Protein AF-A0A4Z2BUG1-F1 (afdb_monomer_lite)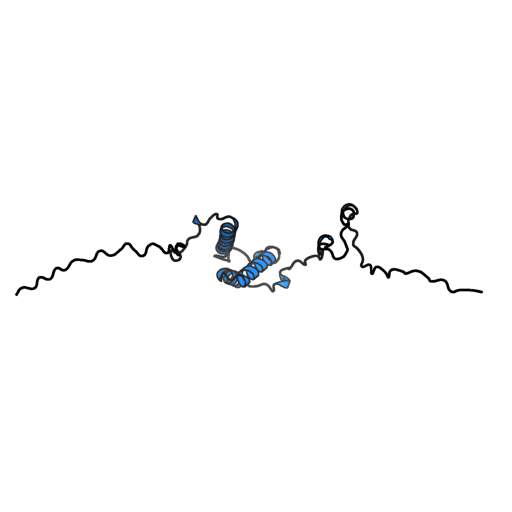

pLDDT: mean 73.71, std 22.94, range [34.16, 97.62]

Structure (mmCIF, N/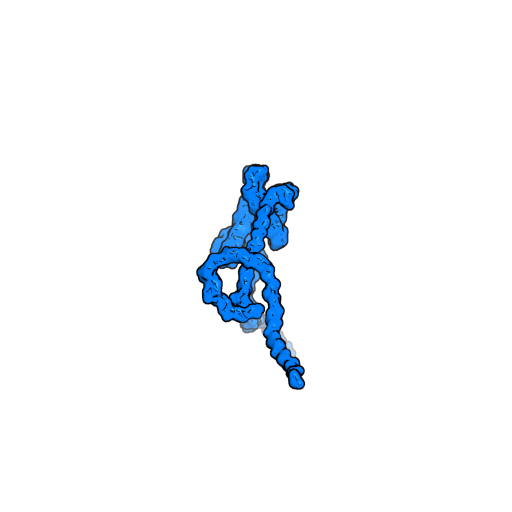CA/C/O backbone):
data_AF-A0A4Z2BUG1-F1
#
_entry.id   AF-A0A4Z2BUG1-F1
#
loop_
_atom_site.group_PDB
_atom_site.id
_atom_site.type_symbol
_atom_site.label_atom_id
_atom_site.label_alt_id
_atom_site.label_comp_id
_atom_site.label_asym_id
_atom_site.label_entity_id
_atom_site.label_seq_id
_atom_site.pdbx_PDB_ins_code
_atom_site.Cartn_x
_atom_site.Cartn_y
_atom_site.Cartn_z
_atom_site.occupancy
_atom_site.B_iso_or_equiv
_atom_site.auth_seq_id
_atom_site.auth_comp_id
_atom_site.auth_asym_id
_atom_site.auth_atom_id
_atom_site.pdbx_PDB_model_num
ATOM 1 N N . MET A 1 1 ? 19.224 -32.340 -79.503 1.00 49.22 1 MET A N 1
ATOM 2 C CA . MET A 1 1 ? 19.010 -32.907 -78.150 1.00 49.22 1 MET A CA 1
ATOM 3 C C . MET A 1 1 ? 19.563 -31.963 -77.090 1.00 49.22 1 MET A C 1
ATOM 5 O O . MET A 1 1 ? 20.772 -31.785 -77.043 1.00 49.22 1 MET A O 1
ATOM 9 N N . LYS A 1 2 ? 18.698 -31.380 -76.250 1.00 43.97 2 LYS A N 1
ATOM 10 C CA . LYS A 1 2 ? 18.945 -31.115 -74.818 1.00 43.97 2 LYS A CA 1
ATOM 11 C C . LYS A 1 2 ? 17.655 -30.562 -74.206 1.00 43.97 2 LYS A C 1
ATOM 13 O O . LYS A 1 2 ? 17.237 -29.458 -74.526 1.00 43.97 2 LYS A O 1
ATOM 18 N N . MET A 1 3 ? 16.998 -31.390 -73.400 1.00 58.94 3 MET A N 1
ATOM 19 C CA . MET A 1 3 ? 15.788 -31.048 -72.651 1.00 58.94 3 MET A CA 1
ATOM 20 C C . MET A 1 3 ? 16.133 -30.144 -71.453 1.00 58.94 3 MET A C 1
ATOM 22 O O . MET A 1 3 ? 17.222 -30.299 -70.887 1.00 58.94 3 MET A O 1
ATOM 26 N N . PRO A 1 4 ? 15.230 -29.253 -71.008 1.00 45.47 4 PRO A N 1
ATOM 27 C CA . PRO A 1 4 ? 15.380 -28.548 -69.740 1.00 45.47 4 PRO A CA 1
ATOM 28 C C . PRO A 1 4 ? 15.064 -29.497 -68.572 1.00 45.47 4 PRO A C 1
ATOM 30 O O . PRO A 1 4 ? 14.070 -30.220 -68.606 1.00 45.47 4 PRO A O 1
ATOM 33 N N . LYS A 1 5 ? 15.903 -29.500 -67.529 1.00 53.56 5 LYS A N 1
ATOM 34 C CA . LYS A 1 5 ? 15.628 -30.209 -66.266 1.00 53.56 5 LYS A CA 1
ATOM 35 C C . LYS A 1 5 ? 14.763 -29.328 -65.347 1.00 53.56 5 LYS A C 1
ATOM 37 O O . LYS A 1 5 ? 15.105 -28.156 -65.185 1.00 53.56 5 LYS A O 1
ATOM 42 N N . PRO A 1 6 ? 13.715 -29.863 -64.695 1.00 41.25 6 PRO A N 1
ATOM 43 C CA . PRO A 1 6 ? 12.959 -29.139 -63.678 1.00 41.25 6 PRO A CA 1
ATOM 44 C C . PRO A 1 6 ? 13.784 -29.069 -62.386 1.00 41.25 6 PRO A C 1
ATOM 46 O O . PRO A 1 6 ? 14.209 -30.097 -61.854 1.00 41.25 6 PRO A O 1
ATOM 49 N N . ARG A 1 7 ? 14.060 -27.856 -61.892 1.00 34.16 7 ARG A N 1
ATOM 50 C CA . ARG A 1 7 ? 14.752 -27.653 -60.613 1.00 34.16 7 ARG A CA 1
ATOM 51 C C . ARG A 1 7 ? 13.721 -27.564 -59.490 1.00 34.16 7 ARG A C 1
ATOM 53 O O . ARG A 1 7 ? 12.755 -26.817 -59.579 1.00 34.16 7 ARG A O 1
ATOM 60 N N . MET A 1 8 ? 13.976 -28.372 -58.470 1.00 40.25 8 MET A N 1
ATOM 61 C CA . MET A 1 8 ? 13.197 -28.586 -57.257 1.00 40.25 8 MET A CA 1
ATOM 62 C C . MET A 1 8 ? 12.857 -27.300 -56.493 1.00 40.25 8 MET A C 1
ATOM 64 O O . MET A 1 8 ? 13.646 -26.356 -56.433 1.00 40.25 8 MET A O 1
ATOM 68 N N . THR A 1 9 ? 11.685 -27.352 -55.864 1.00 41.44 9 THR A N 1
ATOM 69 C CA . THR A 1 9 ? 11.171 -26.523 -54.773 1.00 41.44 9 THR A CA 1
ATOM 70 C C . THR A 1 9 ? 12.261 -26.210 -53.745 1.00 41.44 9 THR A C 1
ATOM 72 O O . THR A 1 9 ? 12.867 -27.125 -53.192 1.00 41.44 9 THR A O 1
ATOM 75 N N . MET A 1 10 ? 12.491 -24.928 -53.456 1.00 39.75 10 MET A N 1
ATOM 76 C CA . MET A 1 10 ? 13.259 -24.499 -52.287 1.00 39.75 10 MET A CA 1
ATOM 77 C C . MET A 1 10 ? 12.334 -23.731 -51.351 1.00 39.75 10 MET A C 1
ATOM 79 O O . MET A 1 10 ? 11.769 -22.700 -51.709 1.00 39.75 10 MET A O 1
ATOM 83 N N . MET A 1 11 ? 12.186 -24.298 -50.157 1.00 40.59 11 MET A N 1
ATOM 84 C CA . MET A 1 11 ? 11.547 -23.721 -48.986 1.00 40.59 11 MET A CA 1
ATOM 85 C C . MET A 1 11 ? 12.215 -22.382 -48.651 1.00 40.59 11 MET A C 1
ATOM 87 O O . MET A 1 11 ? 13.420 -22.323 -48.404 1.00 40.59 11 MET A O 1
ATOM 91 N N . GLY A 1 12 ? 11.435 -21.303 -48.686 1.00 35.06 12 GLY A N 1
ATOM 92 C CA . GLY A 1 12 ? 11.881 -19.959 -48.340 1.00 35.06 12 GLY A CA 1
ATOM 93 C C . GLY A 1 12 ? 11.946 -19.764 -46.829 1.00 35.06 12 GLY A C 1
ATOM 94 O O . GLY A 1 12 ? 10.922 -19.590 -46.182 1.00 35.06 12 GLY A O 1
ATOM 95 N N . SER A 1 13 ? 13.174 -19.813 -46.318 1.00 42.34 13 SER A N 1
ATOM 96 C CA . SER A 1 13 ? 13.767 -18.969 -45.275 1.00 42.34 13 SER A CA 1
ATOM 97 C C . SER A 1 13 ? 12.957 -18.619 -44.019 1.00 42.34 13 SER A C 1
ATOM 99 O O . SER A 1 13 ? 12.151 -17.693 -43.992 1.00 42.34 13 SER A O 1
ATOM 101 N N . GLN A 1 14 ? 13.369 -19.275 -42.928 1.00 45.38 14 GLN A N 1
ATOM 102 C CA . GLN A 1 14 ? 13.465 -18.707 -41.581 1.00 45.38 14 GLN A CA 1
ATOM 103 C C . GLN A 1 14 ? 13.863 -17.221 -41.616 1.00 45.38 14 GLN A C 1
ATOM 105 O O . GLN A 1 14 ? 14.990 -16.883 -41.979 1.00 45.38 14 GLN A O 1
ATOM 110 N N . ALA A 1 15 ? 12.971 -16.349 -41.151 1.00 35.56 15 ALA A N 1
ATOM 111 C CA . ALA A 1 15 ? 13.359 -15.066 -40.585 1.00 35.56 15 ALA A CA 1
ATOM 112 C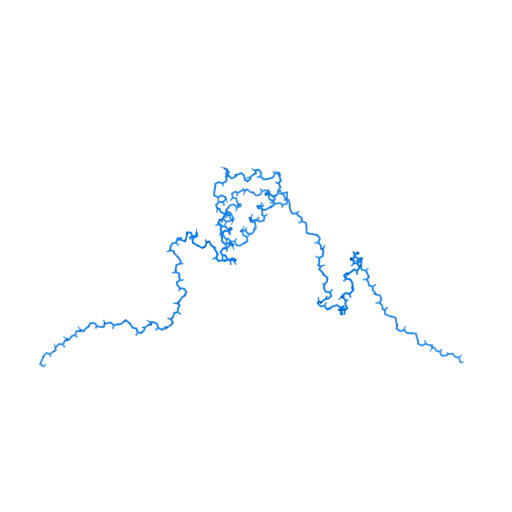 C . ALA A 1 15 ? 13.664 -15.299 -39.098 1.00 35.56 15 ALA A C 1
ATOM 114 O O . ALA A 1 15 ? 12.771 -15.329 -38.253 1.00 35.56 15 ALA A O 1
ATOM 115 N N . GLY A 1 16 ? 14.939 -15.558 -38.804 1.00 37.88 16 GLY A N 1
ATOM 116 C CA . GLY A 1 16 ? 15.456 -15.665 -37.447 1.00 37.88 16 GLY A CA 1
ATOM 117 C C . GLY A 1 16 ? 15.574 -14.287 -36.798 1.00 37.88 16 GLY A C 1
ATOM 118 O O . GLY A 1 16 ? 16.419 -13.486 -37.187 1.00 37.88 16 GLY A O 1
ATOM 119 N N . GLY A 1 17 ? 14.751 -14.028 -35.783 1.00 41.81 17 GLY A N 1
ATOM 120 C CA . GLY A 1 17 ? 15.121 -13.114 -34.700 1.00 41.81 17 GLY A CA 1
ATOM 121 C C . GLY A 1 17 ? 16.072 -13.829 -33.730 1.00 41.81 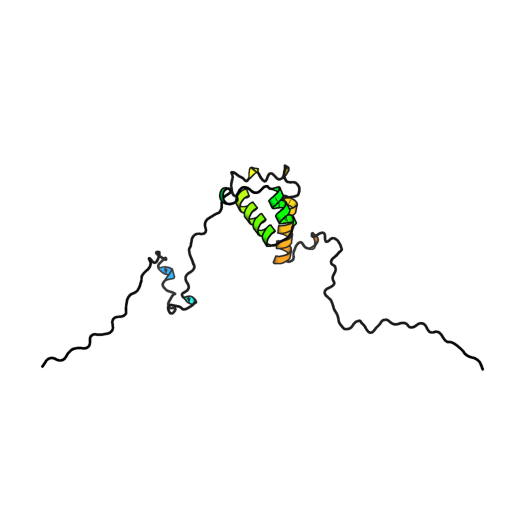17 GLY A C 1
ATOM 122 O O . GLY A 1 17 ? 16.056 -15.064 -33.682 1.00 41.81 17 GLY A O 1
ATOM 123 N N . PRO A 1 18 ? 16.921 -13.110 -32.971 1.00 41.28 18 PRO A N 1
ATOM 124 C CA . PRO A 1 18 ? 17.906 -13.736 -32.103 1.00 41.28 18 PRO A CA 1
ATOM 125 C C . PRO A 1 18 ? 17.177 -14.472 -30.979 1.00 41.28 18 PRO A C 1
ATOM 127 O O . PRO A 1 18 ? 16.697 -13.877 -30.017 1.00 41.28 18 PRO A O 1
ATOM 130 N N . LEU A 1 19 ? 17.080 -15.793 -31.126 1.00 45.31 19 LEU A N 1
ATOM 131 C CA . LEU A 1 19 ? 16.708 -16.696 -30.054 1.00 45.31 19 LEU A CA 1
ATOM 132 C C . LEU A 1 19 ? 17.768 -16.526 -28.967 1.00 45.31 19 LEU A C 1
ATOM 134 O O . LEU A 1 19 ? 18.886 -17.029 -29.098 1.00 45.31 19 LEU A O 1
ATOM 138 N N . GLY A 1 20 ? 17.418 -15.793 -27.907 1.00 49.62 20 GLY A N 1
ATOM 139 C CA . GLY A 1 20 ? 18.156 -15.834 -26.654 1.00 49.62 20 GLY A CA 1
ATOM 140 C C . GLY A 1 20 ? 18.468 -17.292 -26.324 1.00 49.62 20 GLY A C 1
ATOM 141 O O . GLY A 1 20 ? 17.641 -18.180 -26.547 1.00 49.62 20 GLY A O 1
ATOM 142 N N . HIS A 1 21 ? 19.701 -17.549 -25.900 1.00 52.75 21 HIS A N 1
ATOM 143 C CA . HIS A 1 21 ? 20.178 -18.876 -25.533 1.00 52.75 21 HIS A CA 1
ATOM 144 C C . HIS A 1 21 ? 19.301 -19.443 -24.403 1.00 52.75 21 HIS A C 1
ATOM 146 O O . HIS A 1 21 ? 19.559 -19.227 -23.224 1.00 52.75 21 HIS A O 1
ATOM 152 N N . PHE A 1 22 ? 18.237 -20.157 -24.766 1.00 56.53 22 PHE A N 1
ATOM 153 C CA . PHE A 1 22 ? 17.510 -21.015 -23.843 1.00 56.53 22 PHE A CA 1
ATOM 154 C C . PHE A 1 22 ? 18.414 -22.201 -23.489 1.00 56.53 22 PHE A C 1
ATOM 156 O O . PHE A 1 22 ? 19.068 -22.740 -24.393 1.00 56.53 22 PHE A O 1
ATOM 163 N N . PRO A 1 23 ? 18.465 -22.627 -22.214 1.00 51.16 23 PRO A N 1
ATOM 164 C CA . PRO A 1 23 ? 19.249 -23.787 -21.822 1.00 51.16 23 PRO A CA 1
ATOM 165 C C . PRO A 1 23 ? 18.805 -25.016 -22.639 1.00 51.16 23 PRO A C 1
ATOM 167 O O . PRO A 1 23 ? 17.605 -25.213 -22.851 1.00 51.16 23 PRO A O 1
ATOM 170 N N . PRO A 1 24 ? 19.753 -25.845 -23.113 1.00 57.00 24 PRO A N 1
ATOM 171 C CA . PRO A 1 24 ? 19.482 -26.913 -24.079 1.00 57.00 24 PRO A CA 1
ATOM 172 C C . PRO A 1 24 ? 18.459 -27.946 -23.582 1.00 57.00 24 PRO A C 1
ATOM 174 O O . PRO A 1 24 ? 17.759 -28.542 -24.396 1.00 57.00 24 PRO A O 1
ATOM 177 N N . ASN A 1 25 ? 18.299 -28.082 -22.263 1.00 56.19 25 ASN A N 1
ATOM 178 C CA . ASN A 1 25 ? 17.358 -29.008 -21.631 1.00 56.19 25 ASN A CA 1
ATOM 179 C C . ASN A 1 25 ? 15.869 -28.666 -21.848 1.00 56.19 25 ASN A C 1
ATOM 181 O O . ASN A 1 25 ? 15.034 -29.538 -21.667 1.00 56.19 25 ASN A O 1
ATOM 185 N N . LEU A 1 26 ? 15.512 -27.440 -22.256 1.00 54.47 26 LEU A N 1
ATOM 186 C CA . LEU A 1 26 ? 14.111 -27.056 -22.526 1.00 54.47 26 LEU A CA 1
ATOM 187 C C . LEU A 1 26 ? 13.684 -27.252 -23.988 1.00 54.47 26 LEU A C 1
ATOM 189 O O . LEU A 1 26 ? 12.516 -27.073 -24.320 1.00 54.47 26 LEU A O 1
ATOM 193 N N . ARG A 1 27 ? 14.619 -27.579 -24.890 1.00 54.72 27 ARG A N 1
ATOM 194 C CA . ARG A 1 27 ? 14.325 -27.687 -26.330 1.00 54.72 27 ARG A CA 1
ATOM 195 C C . ARG A 1 27 ? 13.851 -29.080 -26.748 1.00 54.72 27 ARG A C 1
ATOM 197 O O . ARG A 1 27 ? 13.418 -29.234 -27.884 1.00 54.72 27 ARG A O 1
ATOM 204 N N . GLN A 1 28 ? 13.961 -30.075 -25.866 1.00 54.41 28 GLN A N 1
ATOM 205 C CA . GLN A 1 28 ? 13.704 -31.480 -26.197 1.00 54.41 28 GLN A CA 1
ATOM 206 C C . GLN A 1 28 ? 12.217 -31.873 -26.133 1.00 54.41 28 GLN A C 1
ATOM 208 O O . GLN A 1 28 ? 11.828 -32.790 -26.847 1.00 54.41 28 GLN A O 1
ATOM 213 N N . ASP A 1 29 ? 11.381 -31.135 -25.393 1.00 55.19 29 ASP A N 1
ATOM 214 C CA . ASP A 1 29 ? 9.943 -31.436 -25.233 1.00 55.19 29 ASP A CA 1
ATOM 215 C C . ASP A 1 29 ? 9.011 -30.643 -26.175 1.00 55.19 29 ASP A C 1
ATOM 217 O O . ASP A 1 29 ? 7.789 -30.769 -26.112 1.00 55.19 29 ASP A O 1
ATOM 221 N N . LEU A 1 30 ? 9.553 -29.822 -27.080 1.00 60.84 30 LEU A N 1
ATOM 222 C CA . LEU A 1 30 ? 8.773 -28.911 -27.929 1.00 60.84 30 LEU A CA 1
ATOM 223 C C . LEU A 1 30 ? 8.644 -29.435 -29.367 1.00 60.84 30 LEU A C 1
ATOM 225 O O . LEU A 1 30 ? 9.088 -28.795 -30.316 1.00 60.84 30 LEU A O 1
ATOM 229 N N . ASN A 1 31 ? 8.020 -30.602 -29.542 1.00 71.44 31 ASN A N 1
ATOM 230 C CA . ASN A 1 31 ? 7.661 -31.136 -30.866 1.00 71.44 31 ASN A CA 1
ATOM 231 C C . ASN A 1 31 ? 6.228 -30.747 -31.287 1.00 71.44 31 ASN A C 1
ATOM 233 O O . ASN A 1 31 ? 5.537 -31.504 -31.971 1.00 71.44 31 ASN A O 1
ATOM 237 N N . TYR A 1 32 ? 5.757 -29.581 -30.847 1.00 81.94 32 TYR A N 1
ATOM 238 C CA . TYR A 1 32 ? 4.444 -29.059 -31.216 1.00 81.94 32 TYR A CA 1
ATOM 239 C C . TYR A 1 32 ? 4.516 -28.301 -32.547 1.00 81.94 32 TYR A C 1
ATOM 241 O O . TYR A 1 32 ? 5.533 -27.665 -32.840 1.00 81.94 32 TYR A O 1
ATOM 249 N N . PRO A 1 33 ? 3.459 -28.352 -33.376 1.00 84.88 33 PRO A N 1
ATOM 250 C CA . PRO A 1 33 ? 3.455 -27.641 -34.645 1.00 84.88 33 PRO A CA 1
ATOM 251 C C . PRO A 1 33 ? 3.593 -26.119 -34.427 1.00 84.88 33 PRO A C 1
ATOM 253 O O . PRO A 1 33 ? 2.972 -25.571 -33.511 1.00 84.88 33 PRO A O 1
ATOM 256 N N . PRO A 1 34 ? 4.379 -25.401 -35.256 1.00 75.94 34 PRO A N 1
ATOM 257 C CA . PRO A 1 34 ? 4.457 -23.944 -35.188 1.00 75.94 34 PRO A CA 1
ATOM 258 C C . PRO A 1 34 ? 3.068 -23.309 -35.333 1.00 75.94 34 PRO A C 1
ATOM 260 O O . PRO A 1 34 ? 2.343 -23.613 -36.277 1.00 75.94 34 PRO A O 1
ATOM 263 N N . GLY A 1 35 ? 2.699 -22.432 -34.396 1.00 80.56 35 GLY A N 1
ATOM 264 C CA . GLY A 1 35 ? 1.361 -21.824 -34.325 1.00 80.56 35 GLY A CA 1
ATOM 265 C C . GLY A 1 35 ? 0.375 -22.550 -33.402 1.00 80.56 35 GLY A C 1
ATOM 266 O O . GLY A 1 35 ? -0.719 -22.039 -33.180 1.00 80.56 35 GLY A O 1
ATOM 267 N N . SER A 1 36 ? 0.763 -23.693 -32.832 1.00 89.44 36 SER A N 1
ATOM 268 C CA . SER A 1 36 ? 0.007 -24.362 -31.772 1.00 89.44 36 SER A CA 1
ATOM 269 C C . SER A 1 36 ? 0.207 -23.670 -30.424 1.00 89.44 36 SER A C 1
ATOM 271 O O . SER A 1 36 ? 1.289 -23.144 -30.142 1.00 89.44 36 SER A O 1
ATOM 273 N N . VAL A 1 37 ? -0.818 -23.695 -29.569 1.00 90.19 37 VAL A N 1
ATOM 274 C CA . VAL A 1 37 ? -0.784 -23.042 -28.247 1.00 90.19 37 VAL A CA 1
ATOM 275 C C . VAL A 1 37 ? 0.302 -23.621 -27.338 1.00 90.19 37 VAL A C 1
ATOM 277 O O . VAL A 1 37 ? 0.881 -22.892 -26.539 1.00 90.19 37 VAL A O 1
ATOM 280 N N . GLU A 1 38 ? 0.656 -24.889 -27.519 1.00 87.25 38 GLU A N 1
ATOM 281 C CA . GLU A 1 38 ? 1.689 -25.609 -26.773 1.00 87.25 38 GLU A CA 1
ATOM 282 C C . GLU A 1 38 ? 3.114 -25.160 -27.144 1.00 87.25 38 GLU A C 1
ATOM 284 O O . GLU A 1 38 ? 4.055 -25.389 -26.390 1.00 87.25 38 GLU A O 1
ATOM 289 N N . CYS A 1 39 ? 3.280 -24.480 -28.286 1.00 84.31 39 CYS A N 1
ATOM 290 C CA . CYS A 1 39 ? 4.534 -23.843 -28.695 1.00 84.31 39 CYS A CA 1
ATOM 291 C C . CYS A 1 39 ? 4.636 -22.378 -28.209 1.00 84.31 39 CYS A C 1
ATOM 293 O O . CYS A 1 39 ? 5.610 -21.684 -28.522 1.00 84.31 39 CYS A O 1
ATOM 295 N N . THR A 1 40 ? 3.637 -21.872 -27.472 1.00 87.94 40 THR A N 1
ATOM 296 C CA . THR A 1 40 ? 3.638 -20.491 -26.966 1.00 87.94 40 THR A CA 1
ATOM 297 C C . THR A 1 40 ? 4.739 -20.312 -25.929 1.00 87.94 40 THR A C 1
ATOM 299 O O . THR A 1 40 ? 4.679 -20.856 -24.829 1.00 87.94 40 THR A O 1
ATOM 302 N N . MET A 1 41 ? 5.742 -19.504 -26.268 1.00 85.50 41 MET A N 1
ATOM 303 C CA . MET A 1 41 ? 6.805 -19.141 -25.335 1.00 85.50 41 MET A CA 1
ATOM 304 C C . MET A 1 41 ? 6.338 -18.008 -24.410 1.00 85.50 41 MET A C 1
ATOM 306 O O . MET A 1 41 ? 5.653 -17.088 -24.871 1.00 85.50 41 MET A O 1
ATOM 310 N N . PRO A 1 42 ? 6.725 -18.020 -23.122 1.00 88.81 42 PRO A N 1
ATOM 311 C CA . PRO A 1 42 ? 6.397 -16.931 -22.215 1.00 88.81 42 PRO A CA 1
ATOM 312 C C . PRO A 1 42 ? 7.044 -15.628 -22.692 1.00 88.81 42 PRO A C 1
ATOM 314 O O . PRO A 1 42 ? 8.179 -15.610 -23.173 1.00 88.81 42 PRO A O 1
ATOM 317 N N . ASN A 1 43 ? 6.331 -14.516 -22.524 1.00 90.62 43 ASN A N 1
ATOM 318 C C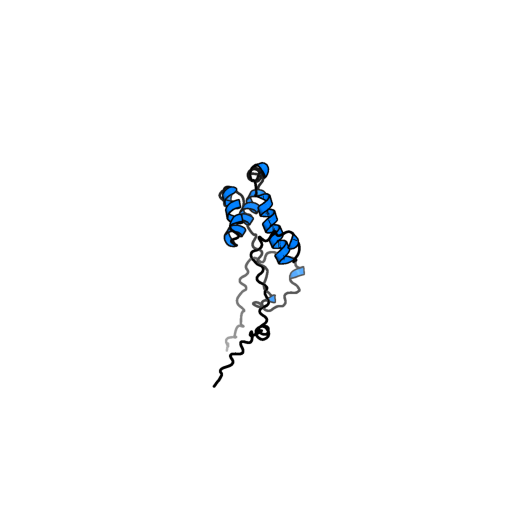A . ASN A 1 43 ? 6.889 -13.202 -22.802 1.00 90.62 43 ASN A CA 1
ATOM 319 C C . ASN A 1 43 ? 7.860 -12.807 -21.675 1.00 90.62 43 ASN A C 1
ATOM 321 O O . ASN A 1 43 ? 7.434 -12.493 -20.566 1.00 90.62 43 ASN A O 1
ATOM 325 N N . LEU A 1 44 ? 9.162 -12.818 -21.973 1.00 91.50 44 LEU A N 1
ATOM 326 C CA . LEU A 1 44 ? 10.239 -12.524 -21.019 1.00 91.50 44 LEU A CA 1
ATOM 327 C C . LEU A 1 44 ? 10.641 -11.038 -20.981 1.00 91.50 44 LEU A C 1
ATOM 329 O O . LEU A 1 44 ? 11.769 -10.711 -20.612 1.00 91.50 44 LEU A O 1
ATOM 333 N N . ASN A 1 45 ? 9.743 -10.125 -21.358 1.00 93.56 45 ASN A N 1
ATOM 334 C CA . ASN A 1 45 ? 10.014 -8.693 -21.264 1.00 93.56 45 ASN A CA 1
ATOM 335 C C . ASN A 1 45 ? 10.204 -8.268 -19.793 1.00 93.56 45 ASN A C 1
ATOM 337 O O . ASN A 1 45 ? 9.288 -8.450 -18.982 1.00 93.56 45 ASN A O 1
ATOM 341 N N . PRO A 1 46 ? 11.353 -7.666 -19.424 1.00 93.19 46 PRO A N 1
ATOM 342 C CA . PRO A 1 46 ? 11.581 -7.211 -18.060 1.00 93.19 46 PRO A CA 1
ATOM 343 C C . PRO A 1 46 ? 10.591 -6.098 -17.697 1.00 93.19 46 PRO A C 1
ATOM 345 O O . PRO A 1 46 ? 10.429 -5.117 -18.425 1.00 93.19 46 PRO A O 1
ATOM 348 N N . ARG A 1 47 ? 9.928 -6.234 -16.545 1.00 94.19 47 ARG A N 1
ATOM 349 C CA . ARG A 1 47 ? 9.015 -5.211 -16.022 1.00 94.19 47 ARG A CA 1
ATOM 350 C C . ARG A 1 47 ? 9.817 -4.113 -15.326 1.00 94.19 47 ARG A C 1
ATOM 352 O O . ARG A 1 47 ? 10.529 -4.379 -14.360 1.00 94.19 47 ARG A O 1
ATOM 359 N N . ARG A 1 48 ? 9.675 -2.869 -15.791 1.00 94.06 48 ARG A N 1
ATOM 360 C CA . ARG A 1 48 ? 10.294 -1.705 -15.143 1.00 94.06 48 ARG A CA 1
ATOM 361 C C . ARG A 1 48 ? 9.689 -1.492 -13.754 1.00 94.06 48 ARG A C 1
ATOM 363 O O . ARG A 1 48 ? 8.471 -1.464 -13.605 1.00 94.06 48 ARG A O 1
ATOM 370 N N . LYS A 1 49 ? 10.550 -1.288 -12.760 1.00 91.44 49 LYS A N 1
ATOM 371 C CA . LYS A 1 49 ? 10.154 -0.882 -11.413 1.00 91.44 49 LYS A CA 1
ATOM 372 C C . LYS A 1 49 ? 9.898 0.626 -11.360 1.00 91.44 49 LYS A C 1
ATOM 374 O O . LYS A 1 49 ? 10.732 1.401 -11.830 1.00 91.44 49 LYS A O 1
ATOM 379 N N . LEU A 1 50 ? 8.759 1.019 -10.797 1.00 91.69 50 LEU A N 1
ATOM 380 C CA . LEU A 1 50 ? 8.431 2.420 -10.532 1.00 91.69 50 LEU A CA 1
ATOM 381 C C . LEU A 1 50 ? 9.162 2.908 -9.277 1.00 91.69 50 LEU A C 1
ATOM 383 O O . LEU A 1 50 ? 9.399 2.131 -8.352 1.00 91.69 50 LEU A O 1
ATOM 387 N N . ASN A 1 51 ? 9.533 4.183 -9.266 1.00 90.50 51 ASN A N 1
ATOM 388 C CA . ASN A 1 51 ? 10.152 4.850 -8.119 1.00 90.50 51 ASN A CA 1
ATOM 389 C C . ASN A 1 51 ? 9.353 6.100 -7.726 1.00 90.50 51 ASN A C 1
ATOM 391 O O . ASN A 1 51 ? 8.461 6.528 -8.460 1.00 90.50 51 ASN A O 1
ATOM 395 N N . SER A 1 52 ? 9.710 6.715 -6.597 1.00 87.94 52 SER A N 1
ATOM 396 C CA . SER A 1 52 ? 9.059 7.926 -6.081 1.00 87.94 52 SER A CA 1
ATOM 397 C C . SER A 1 52 ? 8.911 9.050 -7.120 1.00 87.94 52 SER A C 1
ATOM 399 O O . SER A 1 52 ? 7.860 9.698 -7.165 1.00 87.94 52 SER A O 1
ATOM 401 N N . LYS A 1 53 ? 9.900 9.234 -8.008 1.00 89.25 53 LYS A N 1
ATOM 402 C CA . LYS A 1 53 ? 9.927 10.281 -9.048 1.00 89.25 53 LYS A CA 1
ATOM 403 C C . LYS A 1 53 ? 8.889 10.065 -10.149 1.00 89.25 53 LYS A C 1
ATOM 405 O O . LYS A 1 53 ? 8.447 11.038 -10.748 1.00 89.25 53 LYS A O 1
ATOM 410 N N . ASP A 1 54 ? 8.482 8.821 -10.393 1.00 87.62 54 ASP A N 1
ATOM 411 C CA . ASP A 1 54 ? 7.445 8.488 -11.379 1.00 87.62 54 ASP A CA 1
ATOM 412 C C . ASP A 1 54 ? 6.023 8.756 -10.844 1.00 87.62 54 ASP A C 1
ATOM 414 O O . ASP A 1 54 ? 5.081 8.899 -11.619 1.00 87.62 54 ASP A O 1
ATOM 418 N N . THR A 1 55 ? 5.865 8.821 -9.518 1.00 84.19 55 THR A N 1
ATOM 419 C CA . THR A 1 55 ? 4.565 8.929 -8.824 1.00 84.19 55 THR A CA 1
ATOM 420 C C . THR A 1 55 ? 4.126 10.365 -8.531 1.00 84.19 55 THR A C 1
ATOM 422 O O . THR A 1 55 ? 2.970 10.585 -8.181 1.00 84.19 55 THR A O 1
ATOM 425 N N . GLY A 1 56 ? 5.024 11.351 -8.640 1.00 79.56 56 GLY A N 1
ATOM 426 C CA . GLY A 1 56 ? 4.705 12.763 -8.381 1.00 79.56 56 GLY A CA 1
ATOM 427 C C . GLY A 1 56 ? 4.458 13.118 -6.907 1.00 79.56 56 GLY A C 1
ATOM 428 O O . GLY A 1 56 ? 3.786 14.110 -6.640 1.00 79.56 56 GLY A O 1
ATOM 429 N N . THR A 1 57 ? 4.973 12.310 -5.968 1.00 79.12 57 THR A N 1
ATOM 430 C CA . THR A 1 57 ? 4.902 12.521 -4.502 1.00 79.12 57 THR A CA 1
ATOM 431 C C . THR A 1 57 ? 3.519 12.970 -4.002 1.00 79.12 57 THR A C 1
ATOM 433 O O . THR A 1 57 ? 3.367 14.102 -3.538 1.00 79.12 57 THR A O 1
ATOM 436 N N . PRO A 1 58 ? 2.483 12.118 -4.118 1.00 83.94 58 PRO A N 1
ATOM 437 C CA . PRO A 1 58 ? 1.156 12.443 -3.616 1.00 83.94 58 PRO A CA 1
ATOM 438 C C . PRO A 1 58 ? 1.167 12.614 -2.095 1.00 83.94 58 PRO A C 1
ATOM 440 O O . PRO A 1 58 ? 1.846 11.894 -1.365 1.00 83.94 58 PRO A O 1
ATOM 443 N N . GLU A 1 59 ? 0.368 13.563 -1.621 1.00 87.81 59 GLU A N 1
ATOM 444 C CA . GLU A 1 59 ? 0.215 13.855 -0.201 1.00 87.81 59 GLU A CA 1
ATOM 445 C C . GLU A 1 59 ? -0.437 12.670 0.535 1.00 87.81 59 GLU A C 1
ATOM 447 O O . GLU A 1 59 ? -1.410 12.084 0.047 1.00 87.81 59 GLU A O 1
ATOM 452 N N . ALA A 1 60 ? 0.063 12.325 1.726 1.00 89.75 60 ALA A N 1
ATOM 453 C CA . ALA A 1 60 ? -0.407 11.161 2.486 1.00 89.75 60 ALA A CA 1
ATOM 454 C C . ALA A 1 60 ? -1.922 11.202 2.768 1.00 89.75 60 ALA A C 1
ATOM 456 O O . ALA A 1 60 ? -2.602 10.177 2.718 1.00 89.75 60 ALA A O 1
ATOM 457 N N . TRP A 1 61 ? -2.484 12.399 2.960 1.00 90.06 61 TRP A N 1
ATOM 458 C CA . TRP A 1 61 ? -3.926 12.590 3.122 1.00 90.06 61 TRP A CA 1
ATOM 459 C C . TRP A 1 61 ? -4.739 12.158 1.894 1.00 90.06 61 TRP A C 1
ATOM 461 O O . TRP A 1 61 ? -5.797 11.543 2.034 1.00 90.06 61 TRP A O 1
ATOM 471 N N . ARG A 1 62 ? -4.245 12.432 0.679 1.00 93.81 62 ARG A N 1
ATOM 472 C CA . ARG A 1 62 ? -4.911 12.020 -0.565 1.00 93.81 62 ARG A CA 1
ATOM 473 C C . ARG A 1 62 ? -4.960 10.503 -0.668 1.00 93.81 62 ARG A C 1
ATOM 475 O O . ARG A 1 62 ? -5.999 9.950 -1.021 1.00 93.81 62 ARG A O 1
ATOM 482 N N . VAL A 1 63 ? -3.860 9.840 -0.324 1.00 95.25 63 VAL A N 1
ATOM 483 C CA . VAL A 1 63 ? -3.776 8.376 -0.281 1.00 95.25 63 VAL A CA 1
ATOM 484 C C . VAL A 1 63 ? -4.784 7.819 0.727 1.00 95.25 63 VAL A C 1
ATOM 486 O O . VAL A 1 63 ? -5.573 6.940 0.386 1.00 95.25 63 VAL A O 1
ATOM 489 N N . MET A 1 64 ? -4.839 8.391 1.934 1.00 94.69 64 MET A N 1
ATOM 490 C CA . MET A 1 64 ? -5.819 8.006 2.953 1.00 94.69 64 MET A CA 1
ATOM 491 C C . MET A 1 64 ? -7.258 8.173 2.463 1.00 94.69 64 MET A C 1
ATOM 493 O O . MET A 1 64 ? -8.061 7.263 2.623 1.00 94.69 64 MET A O 1
ATOM 497 N N . MET A 1 65 ? -7.601 9.300 1.837 1.00 96.00 65 MET A N 1
ATOM 498 C CA . MET A 1 65 ? -8.953 9.529 1.315 1.00 96.00 65 MET A CA 1
ATOM 499 C C . MET A 1 65 ? -9.319 8.586 0.169 1.00 96.00 65 MET A C 1
ATOM 501 O O . MET A 1 65 ? -10.442 8.086 0.127 1.00 96.00 65 MET A O 1
ATOM 505 N N . SER A 1 66 ? -8.360 8.293 -0.709 1.00 97.00 66 SER A N 1
ATOM 506 C CA . SER A 1 66 ? -8.536 7.338 -1.808 1.00 97.00 66 SER A CA 1
ATOM 507 C C . SER A 1 66 ? -8.876 5.952 -1.259 1.00 97.00 66 SER A C 1
ATOM 509 O O . SER A 1 66 ? -9.845 5.331 -1.692 1.00 97.00 66 SER A O 1
ATOM 511 N N . LEU A 1 67 ? -8.179 5.516 -0.206 1.00 96.38 67 LEU A N 1
ATOM 512 C CA . LEU A 1 67 ? -8.500 4.273 0.491 1.00 96.38 67 LEU A CA 1
ATOM 513 C C . LEU A 1 67 ? -9.826 4.341 1.260 1.00 96.38 67 LEU A C 1
ATOM 515 O O . LEU A 1 67 ? -10.590 3.378 1.248 1.00 96.38 67 LEU A O 1
ATOM 519 N N . LYS A 1 68 ? -10.146 5.466 1.907 1.00 95.19 68 LYS A N 1
ATOM 520 C CA . LYS A 1 68 ? -11.420 5.637 2.629 1.00 95.19 68 LYS A CA 1
ATOM 521 C C . LYS A 1 68 ? -12.633 5.541 1.707 1.00 95.19 68 LYS A C 1
ATOM 523 O O . LYS A 1 68 ? -13.704 5.178 2.181 1.00 95.19 68 LYS A O 1
ATOM 528 N N . SER A 1 69 ? -12.476 5.856 0.420 1.00 96.06 69 SER A N 1
ATOM 529 C CA . SER A 1 69 ? -13.566 5.780 -0.557 1.00 96.06 69 SER A CA 1
ATOM 530 C C . SER A 1 69 ? -14.074 4.353 -0.796 1.00 96.06 69 SER A C 1
ATOM 532 O O . SER A 1 69 ? -15.240 4.176 -1.136 1.00 96.06 69 SER A O 1
ATOM 534 N N . GLY A 1 70 ? -13.213 3.339 -0.646 1.00 92.31 70 GLY A N 1
ATOM 535 C CA . GLY A 1 70 ? -13.550 1.946 -0.953 1.00 92.31 70 GLY A CA 1
ATOM 536 C C . GLY A 1 70 ? -13.707 1.633 -2.447 1.00 92.31 70 GLY A C 1
ATOM 537 O O . GLY A 1 70 ? -14.018 0.498 -2.794 1.00 92.31 70 GLY A O 1
ATOM 538 N N . LEU A 1 71 ? -13.501 2.603 -3.347 1.00 96.25 71 LEU A N 1
ATOM 539 C CA . LEU A 1 71 ? -13.590 2.371 -4.788 1.00 96.25 71 LEU A CA 1
ATOM 540 C C . LEU A 1 71 ? -12.393 1.544 -5.264 1.00 96.25 71 LEU A C 1
ATOM 542 O O . LEU A 1 71 ? -11.254 1.818 -4.890 1.00 96.25 71 LEU A O 1
ATOM 546 N N . LEU A 1 72 ? -12.629 0.561 -6.136 1.00 95.25 72 LEU A N 1
ATOM 547 C CA . LEU A 1 72 ? -11.579 -0.352 -6.604 1.00 95.25 72 LEU A CA 1
ATOM 548 C C . LEU A 1 72 ? -10.414 0.390 -7.278 1.00 95.25 72 LEU A C 1
ATOM 550 O O . LEU A 1 72 ? -9.255 0.121 -6.980 1.00 95.25 72 LEU A O 1
ATOM 554 N N . ALA A 1 73 ? -10.715 1.349 -8.157 1.00 97.50 73 ALA A N 1
ATOM 555 C CA . ALA A 1 73 ? -9.695 2.133 -8.852 1.00 97.50 73 ALA A CA 1
ATOM 556 C C . ALA A 1 73 ? -8.878 3.012 -7.887 1.00 97.50 73 ALA A C 1
ATOM 558 O O . ALA A 1 73 ? -7.651 3.005 -7.945 1.00 97.50 73 ALA A O 1
ATOM 559 N N . GLU A 1 74 ? -9.547 3.718 -6.972 1.00 97.62 74 GLU A N 1
ATOM 560 C CA . GLU A 1 74 ? -8.901 4.614 -6.002 1.00 97.62 74 GLU A CA 1
ATOM 561 C C . GLU A 1 74 ? -8.061 3.840 -4.980 1.00 97.62 74 GLU A C 1
ATOM 563 O O . GLU A 1 74 ? -6.939 4.231 -4.664 1.00 97.62 74 GLU A O 1
ATOM 568 N N . SER A 1 75 ? -8.579 2.713 -4.485 1.00 96.81 75 SER A N 1
ATOM 569 C CA . SER A 1 75 ? -7.867 1.845 -3.545 1.00 96.81 75 SER A CA 1
ATOM 570 C C . SER A 1 75 ? -6.672 1.157 -4.198 1.00 96.81 75 SER A C 1
ATOM 572 O O . SER A 1 75 ? -5.603 1.122 -3.596 1.00 96.81 75 SER A O 1
ATOM 574 N N . THR A 1 76 ? -6.803 0.702 -5.447 1.00 97.06 76 THR A N 1
ATOM 575 C CA . THR A 1 76 ? -5.687 0.122 -6.212 1.00 97.06 76 THR A CA 1
ATOM 576 C C . THR A 1 76 ? -4.606 1.171 -6.456 1.00 97.06 76 THR A C 1
ATOM 578 O O . THR A 1 76 ? -3.444 0.939 -6.133 1.00 97.06 76 THR A O 1
ATOM 581 N N . TRP A 1 77 ? -4.989 2.363 -6.927 1.00 96.19 77 TRP A N 1
ATOM 582 C CA . TRP A 1 77 ? -4.059 3.480 -7.103 1.00 96.19 77 TRP A CA 1
ATOM 583 C C . TRP A 1 77 ? -3.336 3.842 -5.797 1.00 96.19 77 TRP A C 1
ATOM 585 O O . TRP A 1 77 ? -2.120 4.058 -5.792 1.00 96.19 77 TRP A O 1
ATOM 595 N N . ALA A 1 78 ? -4.061 3.887 -4.679 1.00 96.75 78 ALA A N 1
ATOM 596 C CA . ALA A 1 78 ? -3.495 4.210 -3.377 1.00 96.75 78 ALA A CA 1
ATOM 597 C C . ALA A 1 78 ? -2.542 3.122 -2.859 1.00 96.75 78 ALA A C 1
ATOM 599 O O . ALA A 1 78 ? -1.461 3.457 -2.380 1.00 96.75 78 ALA A O 1
ATOM 600 N N . LEU A 1 79 ? -2.899 1.840 -2.980 1.00 96.38 79 LEU A N 1
ATOM 601 C CA . LEU A 1 79 ? -2.045 0.719 -2.572 1.00 96.38 79 LEU A CA 1
ATOM 602 C C . LEU A 1 79 ? -0.769 0.642 -3.419 1.00 96.38 79 LEU A C 1
ATOM 604 O O . LEU A 1 79 ? 0.316 0.468 -2.867 1.00 96.38 79 LEU A O 1
ATOM 608 N N . ASP A 1 80 ? -0.871 0.844 -4.734 1.00 95.38 80 ASP A N 1
ATOM 609 C CA . ASP A 1 80 ? 0.293 0.915 -5.623 1.00 95.38 80 ASP A CA 1
ATOM 610 C C . ASP A 1 80 ? 1.213 2.076 -5.232 1.00 95.38 80 ASP A C 1
ATOM 612 O O . ASP A 1 80 ? 2.428 1.909 -5.111 1.00 95.38 80 ASP A O 1
ATOM 616 N N . THR A 1 81 ? 0.630 3.243 -4.959 1.00 95.12 81 THR A N 1
ATOM 617 C CA . THR A 1 81 ? 1.362 4.428 -4.500 1.00 95.12 81 THR A CA 1
ATOM 618 C C . THR A 1 81 ? 2.085 4.168 -3.177 1.00 95.12 81 THR A C 1
ATOM 620 O O . THR A 1 81 ? 3.268 4.482 -3.056 1.00 95.12 81 THR A O 1
ATOM 623 N N . ILE A 1 82 ? 1.408 3.567 -2.194 1.00 95.19 82 ILE A N 1
ATOM 624 C CA . ILE A 1 82 ? 2.006 3.205 -0.901 1.00 95.19 82 ILE A CA 1
ATOM 625 C C . ILE A 1 82 ? 3.169 2.239 -1.106 1.00 95.19 82 ILE A C 1
ATOM 627 O O . ILE A 1 82 ? 4.245 2.466 -0.561 1.00 95.19 82 ILE A O 1
ATOM 631 N N . ASN A 1 83 ? 2.983 1.200 -1.922 1.00 94.44 83 ASN A N 1
ATOM 632 C CA . ASN A 1 83 ? 4.024 0.215 -2.200 1.00 94.44 83 ASN A CA 1
ATOM 633 C C . ASN A 1 83 ? 5.256 0.847 -2.862 1.00 94.44 83 ASN A C 1
ATOM 635 O O . ASN A 1 83 ? 6.377 0.474 -2.530 1.00 94.44 83 ASN A O 1
ATOM 639 N N . ILE A 1 84 ? 5.076 1.813 -3.768 1.00 94.62 84 ILE A N 1
ATOM 640 C CA . ILE A 1 84 ? 6.195 2.526 -4.401 1.00 94.62 84 ILE A CA 1
ATOM 641 C C . ILE A 1 84 ? 6.922 3.412 -3.382 1.00 94.62 84 ILE A C 1
ATOM 643 O O . ILE A 1 84 ? 8.148 3.357 -3.292 1.00 94.62 84 ILE A O 1
ATOM 647 N N . LEU A 1 85 ? 6.183 4.218 -2.614 1.00 93.31 85 LEU A N 1
ATOM 648 C CA . LEU A 1 85 ? 6.764 5.223 -1.718 1.00 93.31 85 LEU A CA 1
ATOM 649 C C . LEU A 1 85 ? 7.361 4.628 -0.435 1.00 93.31 85 LEU A C 1
ATOM 651 O O . LEU A 1 85 ? 8.342 5.163 0.075 1.00 93.31 85 LEU A O 1
ATOM 655 N N . LEU A 1 86 ? 6.804 3.533 0.086 1.00 92.88 86 LEU A N 1
ATOM 656 C CA . LEU A 1 86 ? 7.374 2.829 1.241 1.00 92.88 86 LEU A CA 1
ATOM 657 C C . LEU A 1 86 ? 8.578 1.967 0.873 1.00 92.88 86 LEU A C 1
ATOM 659 O O . LEU A 1 86 ? 9.397 1.676 1.740 1.00 92.88 86 LEU A O 1
ATOM 663 N N . TYR A 1 87 ? 8.694 1.547 -0.389 1.00 93.12 87 TYR A N 1
ATOM 664 C CA . TYR A 1 87 ? 9.870 0.813 -0.841 1.00 93.12 87 TYR A CA 1
ATOM 665 C C . TYR A 1 87 ? 11.098 1.731 -0.982 1.00 93.12 87 TYR A C 1
ATOM 667 O O . TYR A 1 87 ? 12.231 1.272 -0.867 1.00 93.12 87 TYR A O 1
ATOM 675 N N . ASP A 1 88 ? 10.897 3.014 -1.280 1.00 91.19 88 ASP A N 1
ATOM 676 C CA . ASP A 1 88 ? 11.974 3.976 -1.517 1.00 91.19 88 ASP A CA 1
ATOM 677 C C . ASP A 1 88 ? 12.414 4.664 -0.209 1.00 91.19 88 ASP A C 1
ATOM 679 O O . ASP A 1 88 ? 11.641 5.390 0.424 1.00 91.19 88 ASP A O 1
ATOM 683 N N . ASP A 1 89 ? 13.685 4.480 0.166 1.00 91.19 89 ASP A N 1
ATOM 684 C CA . ASP A 1 89 ? 14.296 5.053 1.376 1.00 91.19 89 ASP A CA 1
ATOM 685 C C . ASP A 1 89 ? 14.183 6.584 1.440 1.00 91.19 89 ASP A C 1
ATOM 687 O O . ASP A 1 89 ? 14.175 7.171 2.523 1.00 91.19 89 ASP A O 1
ATOM 691 N N . SER A 1 90 ? 14.083 7.254 0.287 1.00 90.38 90 SER A N 1
ATOM 692 C CA . SER A 1 90 ? 13.947 8.711 0.238 1.00 90.38 90 SER A CA 1
ATOM 693 C C . SER A 1 90 ? 12.555 9.210 0.634 1.00 90.38 90 SER A C 1
ATOM 695 O O . SER A 1 90 ? 12.423 10.356 1.065 1.00 90.38 90 SER A O 1
ATOM 697 N N . THR A 1 91 ? 11.522 8.368 0.525 1.00 90.75 91 THR A N 1
ATOM 698 C CA . THR A 1 91 ? 10.122 8.742 0.788 1.00 90.75 91 THR A CA 1
ATOM 699 C C . THR A 1 91 ? 9.488 8.001 1.959 1.00 90.75 91 THR A C 1
ATOM 701 O O . THR A 1 91 ? 8.446 8.435 2.450 1.00 90.75 91 THR A O 1
ATOM 704 N N . VAL A 1 92 ? 10.118 6.940 2.473 1.00 90.62 92 VAL A N 1
ATOM 705 C CA . VAL A 1 92 ? 9.595 6.158 3.608 1.00 90.62 92 VAL A CA 1
ATOM 706 C C . VAL A 1 92 ? 9.308 7.024 4.844 1.00 90.62 92 VAL A C 1
ATOM 708 O O . VAL A 1 92 ? 8.301 6.831 5.523 1.00 90.62 92 VAL A O 1
ATOM 711 N N . ALA A 1 93 ? 10.134 8.047 5.097 1.00 89.50 93 ALA A N 1
ATOM 712 C CA . ALA A 1 93 ? 9.973 8.959 6.230 1.00 89.50 93 ALA A CA 1
ATOM 713 C C . ALA A 1 93 ? 8.682 9.800 6.165 1.00 89.50 93 ALA A C 1
ATOM 715 O O . ALA A 1 93 ? 8.195 10.252 7.202 1.00 89.50 93 ALA A O 1
ATOM 716 N N . SER A 1 94 ? 8.104 9.990 4.973 1.00 86.38 94 SER A N 1
ATOM 717 C CA . SER A 1 94 ? 6.840 10.713 4.784 1.00 86.38 94 SER A CA 1
ATOM 718 C C . SER A 1 94 ? 5.623 9.941 5.307 1.00 86.38 94 SER A C 1
ATOM 720 O O . SER A 1 94 ? 4.587 10.547 5.564 1.00 86.38 94 SER A O 1
ATOM 722 N N . PHE A 1 95 ? 5.745 8.625 5.513 1.00 89.56 95 PHE A N 1
ATOM 723 C CA . PHE A 1 95 ? 4.701 7.765 6.081 1.00 89.56 95 PHE A CA 1
ATOM 724 C C . PHE A 1 95 ? 4.921 7.502 7.576 1.00 89.56 95 PHE A C 1
ATOM 726 O O . PHE A 1 95 ? 4.793 6.379 8.067 1.00 89.56 95 PHE A O 1
ATOM 733 N N . ASN A 1 96 ? 5.256 8.549 8.329 1.00 91.38 96 ASN A N 1
ATOM 734 C CA . ASN A 1 96 ? 5.372 8.442 9.776 1.00 91.38 96 ASN A CA 1
ATOM 735 C C . ASN A 1 96 ? 3.985 8.249 10.413 1.00 91.38 96 ASN A C 1
ATOM 737 O O . ASN A 1 96 ? 3.168 9.170 10.438 1.00 91.38 96 ASN A O 1
ATOM 741 N N . LEU A 1 97 ? 3.736 7.062 10.972 1.00 92.69 97 LEU A N 1
ATOM 742 C CA . LEU A 1 97 ? 2.448 6.701 11.576 1.00 92.69 97 LEU A CA 1
ATOM 743 C C . LEU A 1 97 ? 2.033 7.634 12.720 1.00 92.69 97 LEU A C 1
ATOM 745 O O . LEU A 1 97 ? 0.848 7.911 12.879 1.00 92.69 97 LEU A O 1
ATOM 749 N N . SER A 1 98 ? 2.992 8.193 13.464 1.00 94.12 98 SER A N 1
ATOM 750 C CA . SER A 1 98 ? 2.710 9.164 14.531 1.00 94.12 98 SER A CA 1
ATOM 751 C C . SER A 1 98 ? 2.096 10.467 14.005 1.00 94.12 98 SER A C 1
ATOM 753 O O . SER A 1 98 ? 1.471 11.201 14.765 1.00 94.12 98 SER A O 1
ATOM 755 N N . GLN A 1 99 ? 2.288 10.772 12.718 1.00 91.69 99 GLN A N 1
ATOM 756 C CA . GLN A 1 99 ? 1.767 11.966 12.044 1.00 91.69 99 GLN A CA 1
ATOM 757 C C . GLN A 1 99 ? 0.563 11.661 11.138 1.00 91.69 99 GLN A C 1
ATOM 759 O O . GLN A 1 99 ? -0.079 12.589 10.650 1.00 91.69 99 GLN A O 1
ATOM 764 N N . LEU A 1 100 ? 0.239 10.381 10.929 1.00 93.19 100 LEU A N 1
ATOM 765 C CA . LEU A 1 100 ? -0.844 9.909 10.063 1.00 93.19 100 LEU A CA 1
ATOM 766 C C . LEU A 1 100 ? -1.861 9.083 10.868 1.00 93.19 100 LEU A C 1
ATOM 768 O O . LEU A 1 100 ? -1.959 7.864 10.690 1.00 93.19 100 LEU A O 1
ATOM 772 N N . PRO A 1 101 ? -2.631 9.725 11.767 1.00 94.12 101 PRO A N 1
ATOM 773 C CA . PRO A 1 101 ? -3.612 9.024 12.585 1.00 94.12 101 PRO A CA 1
ATOM 774 C C . PRO A 1 101 ? -4.687 8.376 11.704 1.00 94.12 101 PRO A C 1
ATOM 776 O O . PRO A 1 101 ? -5.240 9.024 10.815 1.00 94.12 101 PRO A O 1
ATOM 779 N N . GLY A 1 102 ? -5.011 7.106 11.948 1.00 93.88 102 GLY A N 1
ATOM 780 C CA . GLY A 1 102 ? -6.005 6.371 11.162 1.00 93.88 102 GLY A CA 1
ATOM 781 C C . GLY A 1 102 ? -5.443 5.663 9.925 1.00 93.88 102 GLY A C 1
ATOM 782 O O . GLY A 1 102 ? -6.181 4.927 9.270 1.00 93.88 102 GLY A O 1
ATOM 783 N N . PHE A 1 103 ? -4.174 5.889 9.554 1.00 94.88 103 PHE A N 1
ATOM 784 C CA . PHE A 1 103 ? -3.594 5.253 8.367 1.00 94.88 103 PHE A CA 1
ATOM 785 C C . PHE A 1 103 ? -3.401 3.750 8.572 1.00 94.88 103 PHE A C 1
ATOM 787 O O . PHE A 1 103 ? -3.841 2.963 7.736 1.00 94.88 103 PHE A O 1
ATOM 794 N N . LEU A 1 104 ? -2.796 3.341 9.693 1.00 95.69 104 LEU A N 1
ATOM 795 C CA . LEU A 1 104 ? -2.548 1.927 9.978 1.00 95.69 104 LEU A CA 1
ATOM 796 C C . LEU A 1 104 ? -3.861 1.156 10.150 1.00 95.69 104 LEU A C 1
ATOM 798 O O . LEU A 1 104 ? -4.000 0.064 9.610 1.00 95.69 104 LEU A O 1
ATOM 802 N N . GLU A 1 105 ? -4.835 1.743 10.843 1.00 95.06 105 GLU A N 1
ATOM 803 C CA . GLU A 1 105 ? -6.174 1.183 11.031 1.00 95.06 105 GLU A CA 1
ATOM 804 C C . GLU A 1 105 ? -6.828 0.876 9.688 1.00 95.06 105 GLU A C 1
ATOM 806 O O . GLU A 1 105 ? -7.427 -0.180 9.500 1.00 95.06 105 GLU A O 1
ATOM 811 N N . LEU A 1 106 ? -6.666 1.782 8.731 1.00 94.94 106 LEU A N 1
ATOM 812 C CA . LEU A 1 106 ? -7.226 1.630 7.408 1.00 94.94 106 LEU A CA 1
ATOM 813 C C . LEU A 1 106 ? -6.484 0.569 6.576 1.00 94.94 106 LEU A C 1
ATOM 815 O O . LEU A 1 106 ? -7.134 -0.210 5.885 1.00 94.94 106 LEU A O 1
ATOM 819 N N . ILE A 1 107 ? -5.157 0.457 6.682 1.00 96.00 107 ILE A N 1
ATOM 820 C CA . ILE A 1 107 ? -4.419 -0.662 6.066 1.00 96.00 107 ILE A CA 1
ATOM 821 C C . ILE A 1 107 ? -4.875 -2.005 6.653 1.00 96.00 107 ILE A C 1
ATOM 823 O O . ILE A 1 107 ? -5.115 -2.957 5.909 1.00 96.00 107 ILE A O 1
ATOM 827 N N . VAL A 1 108 ? -5.049 -2.076 7.974 1.00 95.69 108 VAL A N 1
ATOM 828 C CA . VAL A 1 108 ? -5.531 -3.277 8.668 1.00 95.69 108 VAL A CA 1
ATOM 829 C C . VAL A 1 108 ? -6.966 -3.622 8.259 1.00 95.69 108 VAL A C 1
ATOM 831 O O . VAL A 1 108 ? -7.268 -4.795 8.063 1.00 95.69 108 VAL A O 1
ATOM 834 N N . GLU A 1 109 ? -7.835 -2.628 8.070 1.00 94.50 109 GLU A N 1
ATOM 835 C CA . GLU A 1 109 ? -9.200 -2.812 7.564 1.00 94.50 109 GLU A CA 1
ATOM 836 C C . GLU A 1 109 ? -9.205 -3.482 6.182 1.00 94.50 109 GLU A C 1
ATOM 838 O O . GLU A 1 109 ? -9.919 -4.463 5.972 1.00 94.50 109 GLU A O 1
ATOM 843 N N . TYR A 1 110 ? -8.373 -3.000 5.254 1.00 95.00 110 TYR A N 1
ATOM 844 C CA . TYR A 1 110 ? -8.231 -3.604 3.926 1.00 95.00 110 TYR A CA 1
ATOM 845 C C . TYR A 1 110 ? -7.659 -5.019 3.998 1.00 95.00 110 TYR A C 1
ATOM 847 O O . TYR A 1 110 ? -8.175 -5.925 3.346 1.00 95.00 110 TYR A O 1
ATOM 855 N N . PHE A 1 111 ? -6.632 -5.234 4.822 1.00 95.88 111 PHE A N 1
ATOM 856 C CA . PHE A 1 111 ? -6.056 -6.562 4.999 1.00 95.88 111 PHE A CA 1
ATOM 857 C C . PHE A 1 111 ? -7.079 -7.549 5.570 1.00 95.88 111 PHE A C 1
ATOM 859 O O . PHE A 1 111 ? -7.210 -8.656 5.054 1.00 95.88 111 PHE A O 1
ATOM 866 N N . ARG A 1 112 ? -7.870 -7.132 6.569 1.00 95.25 112 ARG A N 1
ATOM 867 C CA . ARG A 1 112 ? -8.956 -7.947 7.127 1.00 95.25 112 ARG A CA 1
ATOM 868 C C . ARG A 1 112 ? -9.982 -8.308 6.057 1.00 95.25 112 ARG A C 1
ATOM 870 O O . ARG A 1 112 ? -10.327 -9.478 5.950 1.00 95.25 112 ARG A O 1
ATOM 877 N N . ARG A 1 113 ? -10.424 -7.345 5.238 1.00 94.00 113 ARG A N 1
ATOM 878 C CA . ARG A 1 113 ? -11.363 -7.612 4.131 1.00 94.00 113 ARG A CA 1
ATOM 879 C C . ARG A 1 113 ? -10.810 -8.631 3.138 1.00 94.00 113 ARG A C 1
ATOM 881 O O . ARG A 1 113 ? -11.515 -9.577 2.817 1.00 94.00 113 ARG A O 1
ATOM 888 N N . PHE A 1 114 ? -9.543 -8.517 2.736 1.00 94.69 114 PHE A N 1
ATOM 889 C CA . PHE A 1 114 ? -8.922 -9.514 1.855 1.00 94.69 114 PHE A CA 1
ATOM 890 C C . PHE A 1 114 ? -8.850 -10.906 2.495 1.00 94.69 114 PHE A C 1
ATOM 892 O O . PHE A 1 114 ? -9.073 -11.906 1.816 1.00 94.69 114 PHE A O 1
ATOM 899 N N . LEU A 1 115 ? -8.570 -10.996 3.798 1.00 96.31 115 LEU A N 1
ATOM 900 C CA . LEU A 1 115 ? -8.555 -12.279 4.504 1.00 96.31 115 LEU A CA 1
ATOM 901 C C . LEU A 1 115 ? -9.954 -12.897 4.631 1.00 96.31 115 LEU A C 1
ATOM 903 O O . LEU A 1 115 ? -10.087 -14.109 4.462 1.00 96.31 115 LEU A O 1
ATOM 907 N N . ILE A 1 116 ? -10.985 -12.084 4.877 1.00 95.50 116 ILE A N 1
ATOM 908 C CA . ILE A 1 116 ? -12.384 -12.532 4.879 1.00 95.50 116 ILE A CA 1
ATOM 909 C C . ILE A 1 116 ? -12.764 -13.045 3.484 1.00 95.50 116 ILE A C 1
ATOM 911 O O . ILE A 1 116 ? -13.281 -14.150 3.363 1.00 95.50 116 ILE A O 1
ATOM 915 N N . GLU A 1 117 ? -12.472 -12.288 2.426 1.00 94.44 117 GLU A N 1
ATOM 916 C CA . GLU A 1 117 ? -12.857 -12.650 1.055 1.00 94.44 117 GLU A CA 1
ATOM 917 C C . GLU A 1 117 ? -12.160 -13.917 0.546 1.00 94.44 117 GLU A C 1
ATOM 919 O O . GLU A 1 117 ? -12.780 -14.726 -0.142 1.00 94.44 117 GLU A O 1
ATOM 924 N N . ILE A 1 118 ? -10.879 -14.108 0.877 1.00 96.12 118 ILE A N 1
ATOM 925 C CA . ILE A 1 118 ? -10.097 -15.251 0.386 1.00 96.12 118 ILE A CA 1
ATOM 926 C C . ILE A 1 118 ? -10.297 -16.492 1.265 1.00 96.12 118 ILE A C 1
ATOM 928 O O . ILE A 1 118 ? -10.407 -17.601 0.741 1.00 96.12 118 ILE A O 1
ATOM 932 N N . PHE A 1 119 ? -10.308 -16.328 2.591 1.00 96.50 119 PHE A N 1
ATOM 933 C CA . PHE A 1 119 ? -10.246 -17.445 3.541 1.00 96.50 119 PHE A CA 1
ATOM 934 C C . PHE A 1 119 ? -11.492 -17.593 4.424 1.00 96.50 119 PHE A C 1
ATOM 936 O O . PHE A 1 119 ? -11.619 -18.612 5.099 1.00 96.50 119 PHE A O 1
ATOM 943 N N . GLY A 1 120 ? -12.397 -16.611 4.454 1.00 91.81 120 GLY A N 1
ATOM 944 C CA . GLY A 1 120 ? -13.591 -16.641 5.307 1.00 91.81 120 GLY A CA 1
ATOM 945 C C . GLY A 1 120 ? -13.296 -16.541 6.807 1.00 91.81 120 GLY A C 1
ATOM 946 O O . GLY A 1 120 ? -14.088 -17.012 7.617 1.00 91.81 120 GLY A O 1
ATOM 947 N N . ILE A 1 121 ? -12.146 -15.977 7.190 1.00 93.06 121 ILE A N 1
ATOM 948 C CA . ILE A 1 121 ? -11.727 -15.801 8.592 1.00 93.06 121 ILE A CA 1
ATOM 949 C C . ILE A 1 121 ? -11.855 -14.339 9.023 1.00 93.06 121 ILE A C 1
ATOM 951 O O . ILE A 1 121 ? -11.806 -13.453 8.176 1.00 93.06 121 ILE A O 1
ATOM 955 N N . LEU A 1 122 ? -11.898 -14.077 10.335 1.00 90.31 122 LEU A N 1
ATOM 956 C CA . LEU A 1 122 ? -11.901 -12.732 10.934 1.00 90.31 122 LEU A CA 1
ATOM 957 C C . LEU A 1 122 ? -13.172 -11.899 10.674 1.00 90.31 122 LEU A C 1
ATOM 959 O O . LEU A 1 122 ? -13.170 -10.690 10.928 1.00 90.31 122 LEU A O 1
ATOM 963 N N . GLU A 1 123 ? -14.255 -12.521 10.201 1.00 87.81 123 GLU A N 1
ATOM 964 C CA . GLU A 1 123 ? -15.555 -11.861 10.007 1.00 87.81 123 GLU A CA 1
ATOM 965 C C . GLU A 1 123 ? -16.127 -11.366 11.344 1.00 87.81 123 GLU A C 1
ATOM 967 O O . GLU A 1 123 ? -16.728 -10.298 11.418 1.00 87.81 123 GLU A O 1
ATOM 972 N N . GLU A 1 124 ? -15.857 -12.086 12.432 1.00 85.69 124 GLU A N 1
ATOM 973 C CA . GLU A 1 124 ? -16.277 -11.746 13.790 1.00 85.69 124 GLU A CA 1
ATOM 974 C C . GLU A 1 124 ? -15.672 -10.435 14.321 1.00 85.69 124 GLU A C 1
ATOM 976 O O . GLU A 1 124 ? -16.222 -9.829 15.241 1.00 85.69 124 GLU A O 1
ATOM 981 N N . PHE A 1 125 ? -14.558 -9.981 13.737 1.00 84.06 125 PHE A N 1
ATOM 982 C CA . PHE A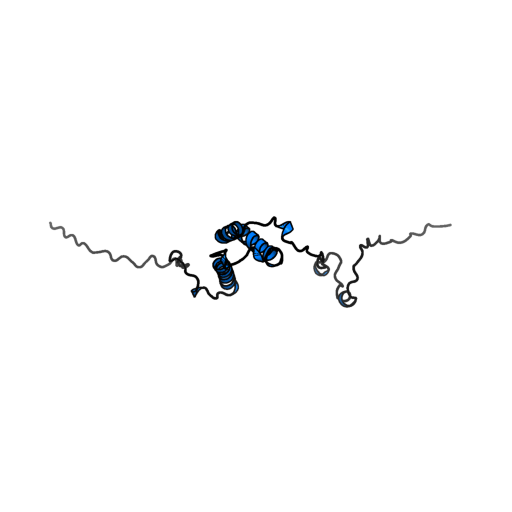 1 125 ? -13.903 -8.720 14.090 1.00 84.06 125 PHE A CA 1
ATOM 983 C C . PHE A 1 125 ? -14.392 -7.540 13.245 1.00 84.06 125 PHE A C 1
ATOM 985 O O . PHE A 1 125 ? -14.037 -6.392 13.525 1.00 84.06 125 PHE A O 1
ATOM 992 N N . GLU A 1 126 ? -15.200 -7.788 12.211 1.00 82.00 126 GLU A N 1
ATOM 993 C CA . GLU A 1 126 ? -15.848 -6.722 11.466 1.00 82.00 126 GLU A CA 1
ATOM 994 C C . GLU A 1 126 ? -17.021 -6.178 12.287 1.00 82.00 126 GLU A C 1
ATOM 996 O O . GLU A 1 126 ? -18.084 -6.790 12.402 1.00 82.00 126 GLU A O 1
ATOM 1001 N N . VAL A 1 127 ? -16.839 -4.988 12.863 1.00 71.75 127 VAL A N 1
ATOM 1002 C CA . VAL A 1 127 ? -17.937 -4.258 13.501 1.00 71.75 127 VAL A CA 1
ATOM 1003 C C . VAL A 1 127 ? -18.881 -3.780 12.402 1.00 71.75 127 VAL A C 1
ATOM 1005 O O . VAL A 1 127 ? -18.775 -2.663 11.896 1.00 71.75 127 VAL A O 1
ATOM 1008 N N . ARG A 1 128 ? -19.830 -4.633 12.018 1.00 59.72 128 ARG A N 1
ATOM 1009 C CA . ARG A 1 128 ? -20.965 -4.207 11.208 1.00 59.72 128 ARG A CA 1
ATOM 1010 C C . ARG A 1 128 ? -21.801 -3.275 12.071 1.00 59.72 128 ARG A C 1
ATOM 1012 O O . ARG A 1 128 ? -22.409 -3.697 13.055 1.00 59.72 128 ARG A O 1
ATOM 1019 N N . THR A 1 129 ? -21.878 -2.000 11.697 1.00 44.22 129 THR A N 1
ATOM 1020 C CA . THR A 1 129 ? -23.058 -1.215 12.062 1.00 44.22 129 THR A CA 1
ATOM 1021 C C . THR A 1 129 ? -24.265 -2.040 11.609 1.00 44.22 129 THR A C 1
ATOM 1023 O O . THR A 1 129 ? -24.260 -2.596 10.513 1.00 44.22 129 THR A O 1
ATOM 1026 N N . VAL A 1 130 ? -25.234 -2.246 12.502 1.00 43.53 130 VAL A N 1
ATOM 1027 C CA . VAL A 1 130 ? -26.320 -3.246 12.419 1.00 43.53 130 VAL A CA 1
ATOM 1028 C C . VAL A 1 130 ? -27.333 -2.920 11.302 1.00 43.53 130 VAL A C 1
ATOM 1030 O O . VAL A 1 130 ? -28.527 -2.791 11.532 1.00 43.53 130 VAL A O 1
ATOM 1033 N N . ALA A 1 131 ? -26.873 -2.736 10.070 1.00 46.03 131 ALA A N 1
ATOM 1034 C CA . ALA A 1 131 ? -27.663 -2.211 8.968 1.00 46.03 131 ALA A CA 1
ATOM 1035 C C . ALA A 1 131 ? -27.552 -3.042 7.689 1.00 46.03 131 ALA A C 1
ATOM 1037 O O . ALA A 1 131 ? -27.963 -2.550 6.652 1.00 46.03 131 ALA A O 1
ATOM 1038 N N . GLN A 1 132 ? -27.047 -4.279 7.734 1.00 42.62 132 GLN A N 1
ATOM 1039 C CA . GLN A 1 132 ? -27.205 -5.259 6.648 1.00 42.62 132 GLN A CA 1
ATOM 1040 C C . GLN A 1 132 ? -27.245 -6.687 7.219 1.00 42.62 132 GLN A C 1
ATOM 1042 O O . GLN A 1 132 ? -26.368 -7.514 6.988 1.00 42.62 132 GLN A O 1
ATOM 1047 N N . LYS A 1 133 ? -28.300 -6.997 7.977 1.00 40.62 133 LYS A N 1
ATOM 1048 C CA . LYS A 1 133 ? -28.893 -8.337 7.917 1.00 40.62 133 LYS A CA 1
ATOM 1049 C C . LYS A 1 133 ? -29.969 -8.245 6.837 1.00 40.62 133 LYS A C 1
ATOM 1051 O O . LYS A 1 133 ? -31.129 -8.008 7.144 1.00 40.62 133 LYS A O 1
ATOM 1056 N N . HIS A 1 134 ? -29.579 -8.348 5.570 1.00 35.62 134 HIS A N 1
ATOM 1057 C CA . HIS A 1 134 ? -30.517 -8.846 4.574 1.00 35.62 134 HIS A CA 1
ATOM 1058 C C . HIS A 1 134 ? -30.405 -10.369 4.674 1.00 35.62 134 HIS A C 1
ATOM 1060 O O . HIS A 1 134 ? -29.387 -10.914 4.244 1.00 35.62 134 HIS A O 1
ATOM 1066 N N . PRO A 1 135 ? -31.348 -11.073 5.324 1.00 41.06 135 PRO A N 1
ATOM 1067 C CA . PRO A 1 135 ? -31.356 -12.520 5.254 1.00 41.06 135 PRO A CA 1
ATOM 1068 C C . PRO A 1 135 ? -31.572 -12.879 3.785 1.00 41.06 135 PRO A C 1
ATOM 1070 O O . PRO A 1 135 ? -32.642 -12.670 3.217 1.00 41.06 135 PRO A O 1
ATOM 1073 N N . SER A 1 136 ? -30.523 -13.366 3.131 1.00 46.12 136 SER A N 1
ATOM 1074 C CA . SER A 1 136 ? -30.650 -14.122 1.895 1.00 46.12 136 SER A CA 1
ATOM 1075 C C . SER A 1 136 ? -31.383 -15.418 2.238 1.00 46.12 136 SER A C 1
ATOM 1077 O O . SER A 1 136 ? -30.780 -16.418 2.616 1.00 46.12 136 SER A O 1
ATOM 1079 N N . GLY A 1 137 ? -32.703 -15.342 2.186 1.00 38.75 137 GLY A N 1
ATOM 1080 C CA . GLY A 1 137 ? -33.624 -16.437 2.430 1.00 38.75 137 GLY A CA 1
ATOM 1081 C C . GLY A 1 137 ? -35.000 -16.001 1.963 1.00 38.75 137 GLY A C 1
ATOM 1082 O O . GLY A 1 137 ? -35.893 -15.786 2.773 1.00 38.75 137 GLY A O 1
ATOM 1083 N N . PHE A 1 138 ? -35.147 -15.772 0.657 1.00 43.16 138 PHE A N 1
ATOM 1084 C CA . PHE A 1 138 ? -36.473 -15.708 0.060 1.00 43.16 138 PHE A CA 1
ATOM 1085 C C . PHE A 1 138 ? -36.953 -17.152 -0.076 1.00 43.16 138 PHE A C 1
ATOM 1087 O O . PHE A 1 138 ? -36.594 -17.836 -1.032 1.00 43.16 138 PHE A O 1
ATOM 1094 N N . ASP A 1 139 ? -37.691 -17.625 0.923 1.00 47.16 139 ASP A N 1
ATOM 1095 C CA . ASP A 1 139 ? -38.421 -18.886 0.852 1.00 47.16 139 ASP A CA 1
ATOM 1096 C C . ASP A 1 139 ? -39.840 -18.567 0.338 1.00 47.16 139 ASP A C 1
ATOM 1098 O O . ASP A 1 139 ? -40.596 -17.885 1.037 1.00 47.16 139 ASP A O 1
ATOM 1102 N N . PRO A 1 140 ? -40.233 -18.966 -0.889 1.00 44.38 140 PRO A N 1
ATOM 1103 C CA . PRO A 1 140 ? -41.515 -18.560 -1.475 1.00 44.38 140 PRO A CA 1
ATOM 1104 C C . PRO A 1 140 ? -42.760 -19.170 -0.806 1.00 44.38 140 PRO A C 1
ATOM 1106 O O . PRO A 1 140 ? -43.863 -18.955 -1.302 1.00 44.38 140 PRO A O 1
ATOM 1109 N N . ASN A 1 141 ? -42.618 -19.939 0.280 1.00 44.84 141 ASN A N 1
ATOM 1110 C CA . ASN A 1 141 ? -43.685 -20.791 0.817 1.00 44.84 141 ASN A CA 1
ATOM 1111 C C . ASN A 1 141 ? -44.227 -20.416 2.210 1.00 44.84 141 ASN A C 1
ATOM 1113 O O . ASN A 1 141 ? -45.062 -21.145 2.741 1.00 44.84 141 ASN A O 1
ATOM 1117 N N . GLU A 1 142 ? -43.839 -19.286 2.808 1.00 44.66 142 GLU A N 1
ATOM 1118 C CA . GLU A 1 142 ? -44.336 -18.895 4.146 1.00 44.66 142 GLU A CA 1
ATOM 1119 C C . GLU A 1 142 ? -45.544 -17.934 4.159 1.00 44.66 142 GLU A C 1
ATOM 1121 O O . GLU A 1 142 ? -45.937 -17.439 5.214 1.00 44.66 142 GLU A O 1
ATOM 1126 N N . VAL A 1 143 ? -46.205 -17.681 3.025 1.00 45.28 143 VAL A N 1
ATOM 1127 C CA . VAL A 1 143 ? -47.323 -16.711 2.982 1.00 45.28 143 VAL A CA 1
ATOM 1128 C C . VAL A 1 143 ? -48.672 -17.297 3.453 1.00 45.28 143 VAL A C 1
ATOM 1130 O O . VAL A 1 143 ? -49.628 -16.551 3.639 1.00 45.28 143 VAL A O 1
ATOM 1133 N N . GLU A 1 144 ? -48.788 -18.600 3.739 1.00 45.72 144 GLU A N 1
ATOM 1134 C CA . GLU A 1 144 ? -50.102 -19.233 3.989 1.00 45.72 144 GLU A CA 1
ATOM 1135 C C . GLU A 1 144 ? -50.394 -19.674 5.436 1.00 45.72 144 GLU A C 1
ATOM 1137 O O . GLU A 1 144 ? -51.166 -20.607 5.643 1.00 45.72 144 GLU A O 1
ATOM 1142 N N . LYS A 1 145 ? -49.824 -19.047 6.478 1.00 44.94 145 LYS A N 1
ATOM 1143 C CA . LYS A 1 145 ? -50.201 -19.397 7.871 1.00 44.94 145 LYS A CA 1
ATOM 1144 C C . LYS A 1 145 ? -50.235 -18.249 8.880 1.00 44.94 145 LYS A C 1
ATOM 1146 O O . LYS A 1 145 ? -49.849 -18.455 10.022 1.00 44.94 145 LYS A O 1
ATOM 1151 N N . VAL A 1 146 ? -50.761 -17.067 8.552 1.00 42.56 146 VAL A N 1
ATOM 1152 C CA . VAL A 1 146 ? -51.158 -16.119 9.617 1.00 42.56 146 VAL A CA 1
ATOM 1153 C C . VAL A 1 146 ? -52.402 -15.319 9.235 1.00 42.56 146 VAL A C 1
ATOM 1155 O O . VAL A 1 146 ? -52.307 -14.208 8.731 1.00 42.56 146 VAL A O 1
ATOM 1158 N N . LEU A 1 147 ? -53.582 -15.855 9.549 1.00 39.53 147 LEU A N 1
ATOM 1159 C CA . LEU A 1 147 ? -54.796 -15.061 9.766 1.00 39.53 147 LEU A CA 1
ATOM 1160 C C . LEU A 1 147 ? -55.626 -15.713 10.885 1.00 39.53 147 LEU A C 1
ATOM 1162 O O . LEU A 1 147 ? -56.318 -16.698 10.629 1.00 39.53 147 LEU A O 1
ATOM 1166 N N . PRO A 1 148 ? -55.621 -15.185 12.122 1.00 41.44 148 PRO A N 1
ATOM 1167 C CA . PRO A 1 148 ? -56.714 -15.405 13.051 1.00 41.44 148 PRO A CA 1
ATOM 1168 C C . PRO A 1 148 ? -57.734 -14.280 12.829 1.00 41.44 148 PRO A C 1
ATOM 1170 O O . PRO A 1 148 ? -57.551 -13.156 13.290 1.00 41.44 148 PRO A O 1
ATOM 1173 N N . GLY A 1 149 ? -58.798 -14.554 12.075 1.00 41.69 149 GLY A N 1
ATOM 1174 C CA . GLY A 1 149 ? -59.921 -13.621 11.969 1.00 41.69 149 GLY A CA 1
ATOM 1175 C C . GLY A 1 149 ? -60.690 -13.570 13.297 1.00 41.69 149 GLY A C 1
ATOM 1176 O O . GLY A 1 149 ? -61.106 -14.628 13.777 1.00 41.69 149 GLY A O 1
ATOM 1177 N N . PRO A 1 150 ? -60.902 -12.397 13.921 1.00 41.41 150 PRO A N 1
ATOM 1178 C CA . PRO A 1 150 ? -61.755 -12.304 15.093 1.00 41.41 150 PRO A CA 1
ATOM 1179 C C . PRO A 1 150 ? -63.220 -12.399 14.661 1.00 41.41 150 PRO A C 1
ATOM 1181 O O . PRO A 1 150 ? -63.694 -11.656 13.801 1.00 41.41 150 PRO A O 1
ATOM 1184 N N . GLY A 1 151 ? -63.941 -13.337 15.272 1.00 49.66 151 GLY A N 1
ATOM 1185 C CA . GLY A 1 151 ? -65.377 -13.475 15.102 1.00 49.66 151 GLY A CA 1
ATOM 1186 C C . GLY A 1 151 ? -66.118 -12.235 15.595 1.00 49.66 151 GLY A C 1
ATOM 1187 O O . GLY A 1 151 ? -65.948 -11.812 16.736 1.00 49.66 151 GLY A O 1
ATOM 1188 N N . ILE A 1 152 ? -67.002 -11.702 14.754 1.00 43.50 152 ILE A N 1
ATOM 1189 C CA . ILE A 1 152 ? -68.095 -10.835 15.189 1.00 43.50 152 ILE A CA 1
ATOM 1190 C C . ILE A 1 152 ? -69.396 -11.480 14.723 1.00 43.50 152 ILE A C 1
ATOM 1192 O O . ILE A 1 152 ? -69.761 -11.472 13.550 1.00 43.50 152 ILE A O 1
ATOM 1196 N N . ARG A 1 153 ? -70.075 -12.088 15.694 1.00 48.50 153 ARG A N 1
ATOM 1197 C CA . ARG A 1 153 ? -71.416 -12.650 15.587 1.00 48.50 153 ARG A CA 1
ATOM 1198 C C . ARG A 1 153 ? -72.407 -11.498 15.754 1.00 48.50 153 ARG A C 1
ATOM 1200 O O . ARG A 1 153 ? -72.676 -11.088 16.878 1.00 48.50 153 ARG A O 1
ATOM 1207 N N . VAL A 1 154 ? -72.942 -10.971 14.656 1.00 44.38 154 VAL A N 1
ATOM 1208 C CA . VAL A 1 154 ? -74.093 -10.056 14.699 1.00 44.38 154 VAL A CA 1
ATOM 1209 C C . VAL A 1 154 ? -75.380 -10.864 14.562 1.00 44.38 154 VAL A C 1
ATOM 1211 O O . VAL A 1 154 ? -75.719 -11.373 13.499 1.00 44.38 154 VAL A O 1
ATOM 1214 N N . HIS A 1 155 ? -76.066 -11.018 15.694 1.00 45.44 155 HIS A N 1
ATOM 1215 C CA . HIS A 1 155 ? -77.473 -11.394 15.762 1.00 45.44 155 HIS A CA 1
ATOM 1216 C C . HIS A 1 155 ? -78.321 -10.245 15.193 1.00 45.44 155 HIS A C 1
ATOM 1218 O O . HIS A 1 155 ? -78.232 -9.126 15.693 1.00 45.44 155 HIS A O 1
ATOM 1224 N N . HIS A 1 156 ? -79.190 -10.535 14.225 1.00 39.28 156 HIS A N 1
ATOM 1225 C CA . HIS A 1 156 ? -80.367 -9.712 13.937 1.00 39.28 156 HIS A CA 1
ATOM 1226 C C . HIS A 1 156 ? -81.617 -10.423 14.474 1.00 39.28 156 HIS A C 1
ATOM 1228 O O . HIS A 1 156 ? -81.763 -11.623 14.226 1.00 39.28 156 HIS A O 1
ATOM 1234 N N . PRO A 1 157 ? -82.505 -9.734 15.214 1.00 54.56 157 PRO A N 1
ATOM 1235 C CA . PRO A 1 157 ? -83.841 -10.228 15.500 1.00 54.56 157 PRO A CA 1
ATOM 1236 C C . PRO A 1 157 ? -84.893 -9.643 14.540 1.00 54.56 157 PRO A C 1
ATOM 1238 O O . PRO A 1 157 ? -84.748 -8.509 14.083 1.00 54.56 157 PRO A O 1
ATOM 1241 N N . ALA A 1 158 ? -85.966 -10.431 14.402 1.00 43.69 158 ALA A N 1
ATOM 1242 C CA . ALA A 1 158 ? -87.258 -10.213 13.736 1.00 43.69 158 ALA A CA 1
ATOM 1243 C C . ALA A 1 158 ? -87.273 -10.301 12.203 1.00 43.69 158 ALA A C 1
ATOM 1245 O O . ALA A 1 158 ? -86.877 -9.331 11.524 1.00 43.69 158 ALA A O 1
#

Organism: NCBI:txid433685

Sequence (158 aa):
MKMPKPRMTMMGSQAGGPLGHFPPNLRQDLNYPPGSVECTMPNLNPRRKLNSKDTGTPEAWRVMMSLKSGLLAESTWALDTINILLYDDSTVASFNLSQLPGFLELIVEYFRRFLIEIFGILEEFEVRTVAQKHPSGFDPNEVEKVLPGPGIRVHHPA

Radius of gyration: 34.85 Å; chains: 1; bounding box: 107×47×94 Å

Secondary structure (DSSP, 8-state):
--PPPPPP---------------GGGSSS--PPTTSGGG-----PPPPPP-HHHHT---HHHHHHHHHT--HHHHHHHHHHHHHHHHSTTTGGGG-GGGSTTHHHHHHHHHHHHHHHHH--SGGG----S---------TT-TTS---PPP-------

InterPro domains:
  IPR021906 SWI/SNF-like complex subunit BAF250/Osa [PTHR12656] (13-135)

Foldseek 3Di:
DDDDDDDDDDDDDDPDDDDDDDPPVVPPPPPDPPVDPSNDDDDPDDDDDDAPVNLVNDQPVQLVVLLVVVDPVSPVNSVSNCVRQCVDPVRVVSVDCVVVDCPVVSVVVVVLVVCCVPPVPPPVVPPPPPDDPPPPDPDVPPPPPDDDDDDDDDDDDD